Protein AF-A0A7S4C1Y4-F1 (afdb_monomer_lite)

Organism: Chrysotila carterae (NCBI:txid13221)

Sequence (107 aa):
AEMSLNPDAPFALAAGAVTQLTLTLRPRAAGRFQHVVHAVDLASRTLVSSWLVCAVSRVPAITKSFSLTVPTRLGANRKVALSNPYTYDATFLLDTDSPHLLGFKQK

InterPro domains:
  IPR029775 NPH4 [PTHR31043] (2-105)
  IPR058685 NPHP4, Ig-like domain 4 [PF26187] (64-106)
  IPR058686 NPHP4, Ig-like domain 3 [PF26015] (2-56)

Radius of gyration: 23.94 Å; chains: 1; bounding box: 56×29×63 Å

pLDDT: mean 86.99, std 6.97, range [55.59, 96.69]

Secondary structure (DSSP, 8-state):
--EEEES-S-----TT-----EEEE---SSEEEEEEEEEEETTTTEEEEEEEEEEEE-PPP----------TT------------SSS--------S-GGG------

Foldseek 3Di:
DQKDKVVPDDDDDDPPDDDDMDMDGHDPDFDKDWDKDFDADPVVRHTPDIDIDIDGHHDPDPPDDDDDDAPVPHADDDDDDDDDPDPDDDDDDDDDPCVVNDDDDDD

Structure (mmCIF, N/CA/C/O backbone):
data_AF-A0A7S4C1Y4-F1
#
_entry.id   AF-A0A7S4C1Y4-F1
#
loop_
_atom_site.group_PDB
_atom_site.id
_atom_site.type_symbol
_atom_site.label_atom_id
_atom_site.label_alt_id
_atom_site.label_comp_id
_atom_site.label_asym_id
_atom_site.label_entity_id
_atom_site.label_seq_id
_atom_site.pdbx_PDB_ins_code
_atom_site.Cartn_x
_atom_site.Cartn_y
_atom_site.Cartn_z
_atom_site.occupancy
_atom_site.B_iso_or_equiv
_atom_site.auth_seq_id
_atom_site.auth_comp_id
_atom_site.auth_asym_id
_atom_site.auth_atom_id
_atom_site.pdbx_PDB_model_num
ATOM 1 N N . ALA A 1 1 ? -2.548 -10.540 2.839 1.00 63.00 1 ALA A N 1
ATOM 2 C CA . ALA A 1 1 ? -3.591 -9.632 2.326 1.00 63.00 1 ALA A CA 1
ATOM 3 C C . ALA A 1 1 ? -2.936 -8.364 1.774 1.00 63.00 1 ALA A C 1
ATOM 5 O O . ALA A 1 1 ? -1.776 -8.122 2.089 1.00 63.00 1 ALA A O 1
ATOM 6 N N . GLU A 1 2 ? -3.616 -7.612 0.905 1.00 82.50 2 GLU A N 1
ATOM 7 C CA . GLU A 1 2 ? -3.148 -6.301 0.410 1.00 82.50 2 GLU A CA 1
ATOM 8 C C . GLU A 1 2 ? -3.214 -5.222 1.499 1.00 82.50 2 GLU A C 1
ATOM 10 O O . GLU A 1 2 ? -2.383 -4.323 1.526 1.00 82.50 2 GLU A O 1
ATOM 15 N N . MET A 1 3 ? -4.139 -5.366 2.444 1.00 89.75 3 MET A N 1
ATOM 16 C CA . MET A 1 3 ? -4.286 -4.504 3.607 1.00 89.75 3 MET A CA 1
ATOM 17 C C . MET A 1 3 ? -4.214 -5.338 4.890 1.00 89.75 3 MET A C 1
ATOM 19 O O . MET A 1 3 ? -4.724 -6.459 4.921 1.00 89.75 3 MET A O 1
ATOM 23 N N . SER A 1 4 ? -3.603 -4.794 5.940 1.00 93.12 4 SER A N 1
ATOM 24 C CA . SER A 1 4 ? -3.619 -5.355 7.294 1.00 93.12 4 SER A CA 1
ATOM 25 C C . SER A 1 4 ? -3.846 -4.263 8.333 1.00 93.12 4 SER A C 1
ATOM 27 O O . SER A 1 4 ? -3.451 -3.112 8.133 1.00 93.12 4 SER A O 1
ATOM 29 N N . LEU A 1 5 ? -4.475 -4.635 9.443 1.00 93.12 5 LEU A N 1
ATOM 30 C CA . LEU A 1 5 ? -4.731 -3.769 10.589 1.00 93.12 5 LEU A CA 1
ATOM 31 C C . LEU A 1 5 ? -3.955 -4.289 11.797 1.00 93.12 5 LEU A C 1
ATOM 33 O O . LEU A 1 5 ? -3.733 -5.489 11.924 1.00 93.12 5 LEU A O 1
ATOM 37 N N . ASN A 1 6 ? -3.537 -3.383 12.670 1.00 93.62 6 ASN A N 1
ATOM 38 C CA . ASN A 1 6 ? -2.981 -3.709 13.971 1.00 93.62 6 ASN A CA 1
ATOM 39 C C . ASN A 1 6 ? -3.560 -2.742 15.018 1.00 93.62 6 ASN A C 1
ATOM 41 O O . ASN A 1 6 ? -3.355 -1.532 14.872 1.00 93.62 6 ASN A O 1
ATOM 45 N N . PRO A 1 7 ? -4.249 -3.236 16.060 1.00 92.06 7 PRO A N 1
ATOM 46 C CA . PRO A 1 7 ? -4.657 -4.635 16.269 1.00 92.06 7 PRO A CA 1
ATOM 47 C C . PR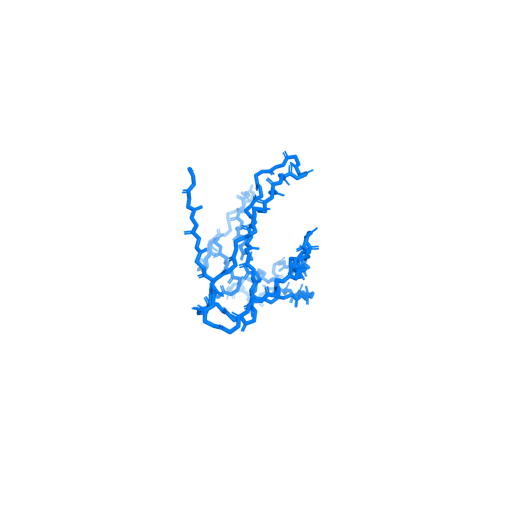O A 1 7 ? -5.615 -5.163 15.182 1.00 92.06 7 PRO A C 1
ATOM 49 O O . PRO A 1 7 ? -6.427 -4.406 14.653 1.00 92.06 7 PRO A O 1
ATOM 52 N N . ASP A 1 8 ? -5.510 -6.456 14.843 1.00 90.19 8 ASP A N 1
ATOM 53 C CA . ASP A 1 8 ? -6.439 -7.152 13.922 1.00 90.19 8 ASP A CA 1
ATOM 54 C C . ASP A 1 8 ? -7.596 -7.864 14.649 1.00 90.19 8 ASP A C 1
ATOM 56 O O . ASP A 1 8 ? -8.568 -8.292 14.026 1.00 90.19 8 ASP A O 1
ATOM 60 N N . ALA A 1 9 ? -7.498 -7.938 15.975 1.00 90.44 9 ALA A N 1
ATOM 61 C CA . ALA A 1 9 ? -8.459 -8.565 16.862 1.00 90.44 9 ALA A CA 1
ATOM 62 C C . ALA A 1 9 ? -9.274 -7.507 17.623 1.00 90.44 9 ALA A C 1
ATOM 64 O O . ALA A 1 9 ? -8.836 -6.357 17.745 1.00 90.44 9 ALA A O 1
ATOM 65 N N . PRO A 1 10 ? -10.441 -7.879 18.180 1.00 93.19 10 PRO A N 1
ATOM 66 C CA . PRO A 1 10 ? -11.198 -7.001 19.063 1.00 93.19 10 PRO A CA 1
ATOM 67 C C . PRO A 1 10 ? -10.335 -6.460 20.206 1.00 93.19 10 PRO A C 1
ATOM 69 O O . PRO A 1 10 ? -9.599 -7.204 20.854 1.00 93.19 10 PRO A O 1
ATOM 72 N N . PHE A 1 11 ? -10.454 -5.163 20.471 1.00 91.75 11 PHE A N 1
ATOM 73 C CA . PHE A 1 11 ? -9.721 -4.469 21.524 1.00 91.75 11 PHE A CA 1
ATOM 74 C C . PHE A 1 11 ? -10.673 -3.602 22.350 1.00 91.75 11 PHE A C 1
ATOM 76 O O . PHE A 1 11 ? -11.729 -3.184 21.874 1.00 91.75 11 PHE A O 1
ATOM 83 N N . ALA A 1 12 ? -10.303 -3.337 23.602 1.00 91.94 12 ALA A N 1
ATOM 84 C CA . ALA A 1 12 ? -11.081 -2.481 24.487 1.00 91.94 12 ALA A CA 1
ATOM 85 C C . ALA A 1 12 ? -10.721 -1.005 24.274 1.00 91.94 12 ALA A C 1
ATOM 87 O O . ALA A 1 12 ? -9.546 -0.647 24.186 1.00 91.94 12 ALA A O 1
ATOM 88 N N . LEU A 1 13 ? -11.738 -0.146 24.246 1.00 90.00 13 LEU A N 1
ATOM 89 C CA . LEU A 1 13 ? -11.579 1.305 24.265 1.00 90.00 13 LEU A CA 1
ATOM 90 C C . LEU A 1 13 ? -11.736 1.799 25.705 1.00 90.00 13 LEU A C 1
ATOM 92 O O . LEU A 1 13 ? -12.822 1.718 26.277 1.00 90.00 13 LEU A O 1
ATOM 96 N N . ALA A 1 14 ? -10.653 2.293 26.303 1.00 90.62 14 ALA A N 1
ATOM 97 C CA . ALA A 1 14 ? -10.710 2.907 27.626 1.00 90.62 14 ALA A CA 1
ATOM 98 C C . ALA A 1 14 ? -11.211 4.356 27.523 1.00 90.62 14 ALA A C 1
ATOM 100 O O . ALA A 1 14 ? -10.776 5.119 26.658 1.00 90.62 14 ALA A O 1
ATOM 101 N N . ALA A 1 15 ? -12.120 4.747 28.417 1.00 91.06 15 ALA A N 1
ATOM 102 C CA . ALA A 1 15 ? -12.676 6.096 28.434 1.00 91.06 15 ALA A CA 1
ATOM 103 C C . ALA A 1 15 ? -11.571 7.149 28.636 1.00 91.06 15 ALA A C 1
ATOM 105 O O . ALA A 1 15 ? -10.752 7.035 29.546 1.00 91.06 15 ALA A O 1
ATOM 106 N N . GLY A 1 16 ? -11.549 8.172 27.777 1.00 91.25 16 GLY A N 1
ATOM 107 C CA . GLY A 1 16 ? -10.553 9.249 27.823 1.00 91.25 16 GLY A CA 1
ATOM 108 C C . GLY A 1 16 ? -9.146 8.857 27.356 1.00 91.25 16 GLY A C 1
ATOM 109 O O . GLY A 1 16 ? -8.261 9.710 27.349 1.00 91.25 16 GLY A O 1
ATOM 110 N N . ALA A 1 17 ? -8.925 7.604 26.947 1.00 93.06 17 ALA A N 1
ATOM 111 C CA . ALA A 1 17 ? -7.650 7.157 26.404 1.00 93.06 17 ALA A CA 1
ATOM 112 C C . ALA A 1 17 ? -7.603 7.308 24.877 1.00 93.06 17 ALA A C 1
ATOM 114 O O . ALA A 1 17 ? -8.616 7.210 24.184 1.00 93.06 17 ALA A O 1
ATOM 115 N N . VAL A 1 18 ? -6.395 7.496 24.347 1.00 91.44 18 VAL A N 1
ATOM 116 C CA . VAL A 1 18 ? -6.137 7.429 22.907 1.00 91.44 18 VAL A CA 1
ATOM 117 C C . VAL A 1 18 ? -5.757 5.998 22.552 1.00 91.44 18 VAL A C 1
ATOM 119 O O . VAL A 1 18 ? -4.794 5.454 23.090 1.00 91.44 18 VAL A O 1
ATOM 122 N N . THR A 1 19 ? -6.490 5.396 21.619 1.00 90.75 19 THR A N 1
ATOM 123 C CA . THR A 1 19 ? -6.150 4.088 21.053 1.00 90.75 19 THR A CA 1
ATOM 124 C C . THR A 1 19 ? -5.620 4.265 19.640 1.00 90.75 19 THR A C 1
ATOM 126 O O . THR A 1 19 ? -6.273 4.873 18.793 1.00 90.75 19 THR A O 1
ATOM 129 N N . GLN A 1 20 ? -4.429 3.729 19.378 1.00 91.62 20 GLN A N 1
ATOM 130 C CA . GLN A 1 20 ? -3.810 3.781 18.060 1.00 91.62 20 GLN A CA 1
ATOM 131 C C . GLN A 1 20 ? -4.169 2.532 17.249 1.00 91.62 20 GLN A C 1
ATOM 133 O O . GLN A 1 20 ? -3.984 1.410 17.713 1.00 91.62 20 GLN A O 1
ATOM 138 N N . LEU A 1 21 ? -4.624 2.746 16.013 1.00 91.75 21 LEU A N 1
ATOM 139 C CA . LEU A 1 21 ? -4.815 1.708 15.002 1.00 91.75 21 LEU A CA 1
ATOM 140 C C . LEU A 1 21 ? -3.818 1.942 13.870 1.00 91.75 21 LEU A C 1
ATOM 142 O O . LEU A 1 21 ? -3.741 3.038 13.313 1.00 91.75 21 LEU A O 1
ATOM 146 N N . THR A 1 22 ? -3.048 0.920 13.518 1.00 94.12 22 THR A N 1
ATOM 147 C CA . THR A 1 22 ? -2.099 0.974 12.406 1.00 94.12 22 THR A CA 1
ATOM 148 C C . THR A 1 22 ? -2.649 0.199 11.222 1.00 94.12 22 THR A C 1
ATOM 150 O O . THR A 1 22 ? -2.901 -0.998 11.309 1.00 94.12 22 THR A O 1
ATOM 153 N N . LEU A 1 23 ? -2.805 0.891 10.096 1.00 93.31 23 LEU A N 1
ATOM 154 C CA . LEU A 1 23 ? -3.182 0.301 8.820 1.00 93.31 23 LEU A CA 1
ATOM 155 C C . LEU A 1 23 ? -1.949 0.212 7.932 1.00 93.31 23 LEU A C 1
ATOM 157 O O . LEU A 1 23 ? -1.272 1.209 7.691 1.00 93.31 23 LEU A O 1
ATOM 161 N N . THR A 1 24 ? -1.668 -0.979 7.420 1.00 93.62 24 THR A N 1
ATOM 162 C CA . THR A 1 24 ? -0.634 -1.191 6.407 1.00 93.62 24 THR A CA 1
ATOM 163 C C . THR A 1 24 ? -1.294 -1.561 5.092 1.00 93.62 24 THR A C 1
ATOM 165 O O . THR A 1 24 ? -2.158 -2.436 5.054 1.00 93.62 24 THR A O 1
ATOM 168 N N . LEU A 1 25 ? -0.876 -0.903 4.013 1.00 90.56 25 LEU A N 1
ATOM 169 C CA . LEU A 1 25 ? -1.350 -1.170 2.662 1.00 90.56 25 LEU A CA 1
ATOM 170 C C . LEU A 1 25 ? -0.164 -1.502 1.755 1.00 90.56 25 LEU A C 1
ATOM 172 O O . LEU A 1 25 ? 0.808 -0.752 1.690 1.00 90.56 25 LEU A O 1
ATOM 176 N N . ARG A 1 26 ? -0.261 -2.618 1.033 1.00 89.75 26 ARG A N 1
ATOM 177 C CA . ARG A 1 26 ? 0.731 -3.095 0.068 1.00 89.75 26 ARG A CA 1
ATOM 178 C C . ARG A 1 26 ? 0.050 -3.394 -1.273 1.00 89.75 26 ARG A C 1
ATOM 180 O O . ARG A 1 26 ? -0.281 -4.558 -1.528 1.00 89.75 26 ARG A O 1
ATOM 187 N N . PRO A 1 27 ? -0.132 -2.373 -2.130 1.00 84.81 27 PRO A N 1
ATOM 188 C CA . PRO A 1 27 ? -0.764 -2.541 -3.432 1.00 84.81 27 PRO A CA 1
ATOM 189 C C . PRO A 1 27 ? -0.019 -3.558 -4.298 1.00 84.81 27 PRO A C 1
ATOM 191 O O . PRO A 1 27 ? 1.211 -3.533 -4.377 1.00 84.81 27 PRO A O 1
ATOM 194 N N . ARG A 1 28 ? -0.759 -4.461 -4.949 1.00 85.00 28 ARG A N 1
ATOM 195 C CA . ARG A 1 28 ? -0.186 -5.504 -5.830 1.00 85.00 28 ARG A CA 1
ATOM 196 C C . ARG A 1 28 ? -0.287 -5.181 -7.316 1.00 85.00 28 ARG A C 1
ATOM 198 O O . ARG A 1 28 ? 0.393 -5.808 -8.120 1.00 85.00 28 ARG A O 1
ATOM 205 N N . ALA A 1 29 ? -1.123 -4.215 -7.667 1.00 87.12 29 ALA A N 1
ATOM 206 C CA . ALA A 1 29 ? -1.321 -3.745 -9.026 1.00 87.12 29 ALA A CA 1
ATOM 207 C C . ALA A 1 29 ? -1.293 -2.215 -9.054 1.00 87.12 29 ALA A C 1
ATOM 209 O O . ALA A 1 29 ? -1.451 -1.551 -8.025 1.00 87.12 29 ALA A O 1
ATOM 210 N N . ALA A 1 30 ? -1.085 -1.652 -10.241 1.00 90.12 30 ALA A N 1
ATOM 211 C CA . ALA A 1 30 ? -1.330 -0.237 -10.465 1.00 90.12 30 ALA A CA 1
ATOM 212 C C . ALA A 1 30 ? -2.839 0.025 -10.513 1.00 90.12 30 ALA A C 1
ATOM 214 O O . ALA A 1 30 ? -3.608 -0.798 -11.007 1.00 90.12 30 ALA A O 1
ATOM 215 N N . GLY A 1 31 ? -3.261 1.177 -10.008 1.00 92.56 31 GLY A N 1
ATOM 216 C CA . GLY A 1 31 ? -4.666 1.541 -9.936 1.00 92.56 31 GLY A CA 1
ATOM 217 C C . GLY A 1 31 ? -4.983 2.443 -8.755 1.00 92.56 31 GLY A C 1
ATOM 218 O O . GLY A 1 31 ? -4.104 2.918 -8.030 1.00 92.56 31 GLY A O 1
ATOM 219 N N . ARG A 1 32 ? -6.278 2.690 -8.580 1.00 91.75 32 ARG A N 1
ATOM 220 C CA . ARG A 1 32 ? -6.832 3.452 -7.466 1.00 91.75 32 ARG A CA 1
ATOM 221 C C . ARG A 1 32 ? -7.643 2.496 -6.606 1.00 91.75 32 ARG A C 1
ATOM 223 O O . ARG A 1 32 ? -8.491 1.782 -7.129 1.00 91.75 32 ARG A O 1
ATOM 230 N N . PHE A 1 33 ? -7.373 2.499 -5.311 1.00 90.44 33 PHE A N 1
ATOM 231 C CA . PHE A 1 33 ? -7.969 1.577 -4.355 1.00 90.44 33 PHE A CA 1
ATOM 232 C C . PHE A 1 33 ? -8.668 2.375 -3.263 1.00 90.44 33 PHE A C 1
ATOM 234 O O . PHE A 1 33 ? -8.181 3.425 -2.834 1.00 90.44 33 PHE A O 1
ATOM 241 N N . GLN A 1 34 ? -9.829 1.886 -2.846 1.00 91.88 34 GLN A N 1
ATOM 242 C CA . GLN A 1 34 ? -10.624 2.474 -1.780 1.00 91.88 34 GLN A CA 1
ATOM 243 C C . GLN A 1 34 ? -11.002 1.373 -0.799 1.00 91.88 34 GLN A C 1
ATOM 245 O O . GLN A 1 34 ? -11.567 0.354 -1.194 1.00 91.88 34 GLN A O 1
ATOM 250 N N . HIS A 1 35 ? -10.690 1.588 0.473 1.00 91.12 35 HIS A N 1
ATOM 251 C CA . HIS A 1 35 ? -11.046 0.681 1.555 1.00 91.12 35 HIS A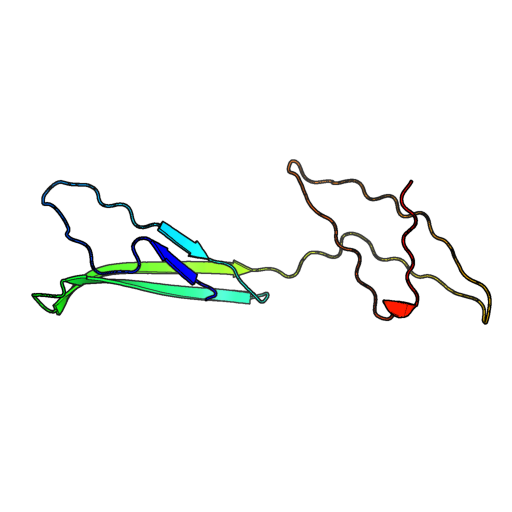 CA 1
ATOM 252 C C . HIS A 1 35 ? -11.845 1.444 2.598 1.00 91.12 35 HIS A C 1
ATOM 254 O O . HIS A 1 35 ? -11.447 2.528 3.025 1.00 91.12 35 HIS A O 1
ATOM 260 N N . VAL A 1 36 ? -12.973 0.875 3.006 1.00 93.75 36 VAL A N 1
ATOM 261 C CA . VAL A 1 36 ? -13.766 1.409 4.108 1.00 93.75 36 VAL A CA 1
ATOM 262 C C . VAL A 1 36 ? -13.386 0.645 5.368 1.00 93.75 36 VAL A C 1
ATOM 264 O O . VAL A 1 36 ? -13.398 -0.585 5.380 1.00 93.75 36 VAL A O 1
ATOM 267 N N . VAL A 1 37 ? -13.020 1.379 6.414 1.00 93.12 37 VAL A N 1
ATOM 268 C CA . VAL A 1 37 ? -12.660 0.821 7.717 1.00 93.12 37 VAL A CA 1
ATOM 269 C C . VAL A 1 37 ? -13.708 1.253 8.718 1.00 93.12 37 VAL A C 1
ATOM 271 O O . VAL A 1 37 ? -13.954 2.447 8.882 1.00 93.12 37 VAL A O 1
ATOM 274 N N . HIS A 1 38 ? -14.311 0.284 9.393 1.00 94.31 38 HIS A N 1
ATOM 275 C CA . HIS A 1 38 ? -15.315 0.527 10.416 1.00 94.31 38 HIS A CA 1
ATOM 276 C C . HIS A 1 38 ? -14.779 0.110 11.780 1.00 94.31 38 HIS A C 1
ATOM 278 O O . HIS A 1 38 ? -14.288 -1.004 11.947 1.00 94.31 38 HIS A O 1
ATOM 284 N N . ALA A 1 39 ? -14.913 1.002 12.756 1.00 93.38 39 ALA A N 1
ATOM 285 C CA . ALA A 1 39 ? -14.835 0.652 14.164 1.00 93.38 39 ALA A CA 1
ATOM 286 C C . ALA A 1 39 ? -16.263 0.445 14.667 1.00 93.38 39 ALA A C 1
ATOM 288 O O . ALA A 1 39 ? -17.087 1.357 14.597 1.00 93.38 39 ALA A O 1
ATOM 289 N N . VAL A 1 40 ? -16.553 -0.759 15.149 1.00 95.19 40 VAL A N 1
ATOM 290 C CA . VAL A 1 40 ? -17.883 -1.166 15.607 1.00 95.19 40 VAL A CA 1
ATOM 291 C C . VAL A 1 40 ? -17.772 -1.599 17.061 1.00 95.19 40 VAL A C 1
ATOM 293 O O . VAL A 1 40 ? -16.878 -2.370 17.408 1.00 95.19 40 VAL A O 1
ATOM 296 N N . ASP A 1 41 ? -18.680 -1.121 17.905 1.00 94.75 41 ASP A N 1
ATOM 297 C CA . ASP A 1 41 ? -18.857 -1.672 19.241 1.00 94.75 41 ASP A CA 1
ATOM 298 C C . ASP A 1 41 ? -19.584 -3.015 19.121 1.00 94.75 41 ASP A C 1
ATOM 300 O O . ASP A 1 41 ? -20.729 -3.090 18.669 1.00 94.75 41 ASP A O 1
ATOM 304 N N . LEU A 1 42 ? -18.909 -4.091 19.520 1.00 94.31 42 LEU A N 1
ATOM 305 C CA . LEU A 1 42 ? -19.426 -5.452 19.410 1.00 94.31 42 LEU A CA 1
ATOM 306 C C . LEU A 1 42 ? -20.578 -5.737 20.382 1.00 94.31 42 LEU A C 1
ATOM 308 O O . LEU A 1 42 ? -21.407 -6.598 20.084 1.00 94.31 42 LEU A O 1
ATOM 312 N N . ALA A 1 43 ? -20.650 -5.030 21.515 1.00 93.69 43 ALA A N 1
ATOM 313 C CA . ALA A 1 43 ? -21.694 -5.244 22.514 1.00 93.69 43 ALA A CA 1
ATOM 314 C C . ALA A 1 43 ? -23.027 -4.634 22.060 1.00 93.69 43 ALA A C 1
ATOM 316 O O . ALA A 1 43 ? -24.048 -5.321 22.025 1.00 93.69 43 ALA A O 1
ATOM 317 N N . SER A 1 44 ? -23.007 -3.359 21.665 1.00 94.88 44 SER A N 1
ATOM 318 C CA . SER A 1 44 ? -24.202 -2.643 21.199 1.00 94.88 44 SER A CA 1
ATOM 319 C C . SER A 1 44 ? -24.484 -2.804 19.700 1.00 94.88 44 SER A C 1
ATOM 321 O O . SER A 1 44 ? -25.552 -2.411 19.234 1.00 94.88 44 SER A O 1
ATOM 323 N N . ARG A 1 45 ? -23.549 -3.392 18.938 1.00 94.56 45 ARG A N 1
ATOM 324 C CA . ARG A 1 45 ? -23.573 -3.487 17.465 1.00 94.56 45 ARG A CA 1
ATOM 325 C C . ARG A 1 45 ? -23.707 -2.126 16.778 1.00 94.56 45 ARG A C 1
ATOM 327 O O . ARG A 1 45 ? -24.316 -2.020 15.714 1.00 94.56 45 ARG A O 1
ATOM 334 N N . THR A 1 46 ? -23.140 -1.085 17.380 1.00 96.69 46 THR A N 1
ATOM 335 C CA . THR A 1 46 ? -23.184 0.278 16.843 1.00 96.69 46 THR A CA 1
ATOM 336 C C . THR A 1 46 ? -21.875 0.653 16.161 1.00 96.69 46 THR A C 1
ATOM 338 O O . THR A 1 46 ? -20.793 0.211 16.545 1.00 96.69 46 THR A O 1
ATOM 341 N N . LEU A 1 47 ? -21.968 1.473 15.115 1.00 95.69 47 LEU A N 1
ATOM 342 C CA . LEU A 1 47 ? -20.802 2.032 14.442 1.00 95.69 47 LEU A CA 1
ATOM 343 C C . LEU A 1 47 ? -20.234 3.174 15.293 1.00 95.69 47 LEU A C 1
ATOM 345 O O . LEU A 1 47 ? -20.885 4.200 15.466 1.00 95.69 47 LEU A O 1
ATOM 349 N N . VAL A 1 48 ? -19.013 3.002 15.789 1.00 93.31 48 VAL A N 1
ATOM 350 C CA . VAL A 1 48 ? -18.298 4.019 16.571 1.00 93.31 48 VAL A CA 1
ATOM 351 C C . VAL A 1 48 ? -17.667 5.049 15.641 1.00 93.31 48 VAL A C 1
ATOM 353 O O . VAL A 1 48 ? -17.712 6.247 15.906 1.00 93.31 48 VAL A O 1
ATOM 356 N N . SER A 1 49 ? -17.063 4.587 14.545 1.00 93.06 49 SER A N 1
ATOM 357 C CA . SER A 1 49 ? -16.414 5.454 13.564 1.00 93.06 49 SER A CA 1
ATOM 358 C C . SER A 1 49 ? -16.243 4.749 12.221 1.00 93.06 49 SER A C 1
ATOM 360 O O . SER A 1 49 ? -16.199 3.518 12.139 1.00 93.06 49 SER A O 1
ATOM 362 N N . SER A 1 50 ? -16.124 5.540 11.158 1.00 95.56 50 SER A N 1
ATOM 363 C CA . SER A 1 50 ? -15.877 5.062 9.804 1.00 95.56 50 SER A CA 1
ATOM 364 C C . SER A 1 50 ? -14.838 5.926 9.108 1.00 95.56 50 SER A C 1
ATOM 366 O O . SER A 1 50 ? -14.932 7.152 9.111 1.00 95.56 50 SER A O 1
ATOM 368 N N . TRP A 1 51 ? -13.890 5.276 8.441 1.00 95.25 51 TRP A N 1
ATOM 369 C CA . TRP A 1 51 ? -12.836 5.927 7.671 1.00 95.25 51 TRP A CA 1
ATOM 370 C C . TRP A 1 51 ? -12.825 5.410 6.236 1.00 95.25 51 TRP A C 1
ATOM 372 O O . TRP A 1 51 ? -13.012 4.218 5.993 1.00 95.25 51 TRP A O 1
ATOM 382 N N . LEU A 1 52 ? -12.563 6.309 5.287 1.00 95.31 52 LEU A N 1
ATOM 383 C CA . LEU A 1 52 ? -12.305 5.964 3.893 1.00 95.31 52 LEU A CA 1
ATOM 384 C C . LEU A 1 52 ? -10.810 6.115 3.607 1.00 95.31 52 LEU A C 1
ATOM 386 O O . LEU A 1 52 ? -10.265 7.217 3.641 1.00 95.31 52 LEU A O 1
ATOM 390 N N . VAL A 1 53 ? -10.158 5.005 3.284 1.00 92.38 53 VAL A N 1
ATOM 391 C CA . VAL A 1 53 ? -8.737 4.949 2.948 1.00 92.38 53 VAL A CA 1
ATOM 392 C C . VAL A 1 53 ? -8.609 4.901 1.435 1.00 92.38 53 VAL A C 1
ATOM 394 O O . VAL A 1 53 ? -9.000 3.923 0.800 1.00 92.38 53 VAL A O 1
ATOM 397 N N . CYS A 1 54 ? -8.072 5.972 0.854 1.00 92.31 54 CYS A N 1
ATOM 398 C CA . CYS A 1 54 ? -7.822 6.068 -0.581 1.00 92.31 54 CYS A CA 1
ATOM 399 C C . CYS A 1 54 ? -6.334 5.876 -0.868 1.00 92.31 54 CYS A C 1
ATOM 401 O O . CYS A 1 54 ? -5.502 6.612 -0.341 1.00 92.31 54 CYS A O 1
ATOM 403 N N . ALA A 1 55 ? -6.005 4.950 -1.763 1.00 90.94 55 ALA A N 1
ATOM 404 C CA . ALA A 1 55 ? -4.643 4.725 -2.219 1.00 90.94 55 ALA A CA 1
ATOM 405 C C . ALA A 1 55 ? -4.539 4.792 -3.740 1.00 90.94 55 ALA A C 1
ATOM 407 O O . ALA A 1 55 ? -5.463 4.438 -4.473 1.00 90.94 55 ALA A O 1
ATOM 408 N N . VAL A 1 56 ? -3.389 5.260 -4.217 1.00 91.12 56 VAL A N 1
ATOM 409 C CA . VAL A 1 56 ? -3.056 5.313 -5.640 1.00 91.12 56 VAL A CA 1
ATOM 410 C C . VAL A 1 56 ? -1.729 4.594 -5.820 1.00 91.12 56 VAL A C 1
ATOM 412 O O . VAL A 1 56 ? -0.703 5.054 -5.326 1.00 91.12 56 VAL A O 1
ATOM 415 N N . SER A 1 57 ? -1.754 3.483 -6.545 1.00 90.19 57 SER A N 1
ATOM 416 C CA . SER A 1 57 ? -0.561 2.770 -6.986 1.00 90.19 57 SER A CA 1
ATOM 417 C C . SER A 1 57 ? -0.328 3.082 -8.457 1.00 90.19 57 SER A C 1
ATOM 419 O O . SER A 1 57 ? -1.245 2.987 -9.274 1.00 90.19 57 SER A O 1
ATOM 421 N N . ARG A 1 58 ? 0.889 3.478 -8.820 1.00 87.19 58 ARG A N 1
ATOM 422 C CA . ARG A 1 58 ? 1.256 3.760 -10.212 1.00 87.19 58 ARG A CA 1
ATOM 423 C C . ARG A 1 58 ? 2.240 2.707 -10.688 1.00 87.19 58 ARG A C 1
ATOM 425 O O . ARG A 1 58 ? 3.077 2.257 -9.911 1.00 87.19 58 ARG A O 1
ATOM 432 N N . VAL A 1 59 ? 2.144 2.341 -11.966 1.00 84.12 59 VAL A N 1
ATOM 433 C CA . VAL A 1 59 ? 3.187 1.534 -12.609 1.00 84.12 59 VAL A CA 1
ATOM 434 C C . VAL A 1 59 ? 4.515 2.288 -12.462 1.00 84.12 59 VAL A C 1
ATOM 436 O O . VAL A 1 59 ?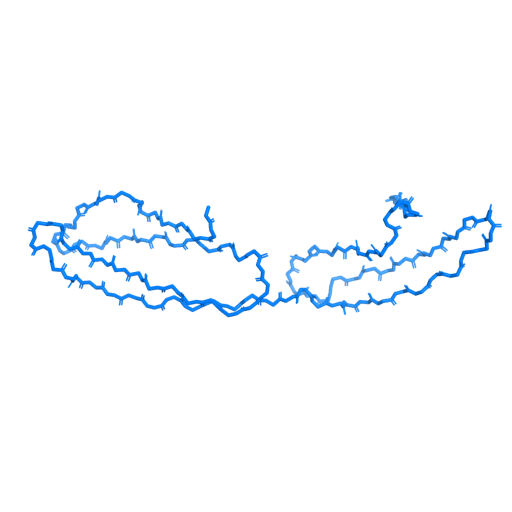 4.514 3.516 -12.625 1.00 84.12 59 VAL A O 1
ATOM 439 N N . PRO A 1 60 ? 5.628 1.603 -12.144 1.00 80.31 60 PRO A N 1
ATOM 440 C CA . PRO A 1 60 ? 6.939 2.234 -12.129 1.00 80.31 60 PRO A CA 1
ATOM 441 C C . PRO A 1 60 ? 7.193 2.957 -13.454 1.00 80.31 60 PRO A C 1
ATOM 443 O O . PRO A 1 60 ? 6.950 2.409 -14.529 1.00 80.31 60 PRO A O 1
ATOM 446 N N . ALA A 1 61 ? 7.659 4.201 -13.390 1.00 81.88 61 ALA A N 1
ATOM 447 C CA . ALA A 1 61 ? 7.971 4.949 -14.598 1.00 81.88 61 ALA A CA 1
ATOM 448 C C . ALA A 1 61 ? 9.201 4.339 -15.286 1.00 81.88 61 ALA A C 1
ATOM 450 O O . ALA A 1 61 ? 10.238 4.143 -14.649 1.00 81.88 61 ALA A O 1
ATOM 451 N N . ILE A 1 62 ? 9.113 4.094 -16.596 1.00 84.56 62 ILE A N 1
ATOM 452 C CA . ILE A 1 62 ? 10.274 3.687 -17.392 1.00 84.56 62 ILE A CA 1
ATOM 453 C C . ILE A 1 62 ? 11.218 4.888 -17.484 1.00 84.56 62 ILE A C 1
ATOM 455 O O . ILE A 1 62 ? 10.964 5.839 -18.219 1.00 84.56 62 ILE A O 1
ATOM 459 N N . THR A 1 63 ? 12.304 4.864 -16.710 1.00 82.62 63 THR A N 1
ATOM 460 C CA . THR A 1 63 ? 13.266 5.977 -16.669 1.00 82.62 63 THR A CA 1
ATOM 461 C C . THR A 1 63 ? 14.155 6.009 -17.913 1.00 82.62 63 THR A C 1
ATOM 463 O O . THR A 1 63 ? 14.565 7.082 -18.352 1.00 82.62 63 THR A O 1
ATOM 466 N N . LYS A 1 64 ? 14.482 4.838 -18.477 1.00 84.69 64 LYS A N 1
ATOM 467 C CA . LYS A 1 64 ? 15.303 4.685 -19.686 1.00 84.69 64 LYS A CA 1
ATOM 468 C C . LYS A 1 64 ? 14.912 3.419 -20.447 1.00 84.69 64 LYS A C 1
ATOM 470 O O . LYS A 1 64 ? 14.670 2.390 -19.824 1.00 84.69 64 LYS A O 1
ATOM 475 N N . SER A 1 65 ? 14.961 3.490 -21.776 1.00 87.12 65 SER A N 1
ATOM 476 C CA . SER A 1 65 ? 14.784 2.345 -22.678 1.00 87.12 65 SER A CA 1
ATOM 477 C C . SER A 1 65 ? 16.034 2.156 -23.535 1.00 87.12 65 SER A C 1
ATOM 479 O O . SER A 1 65 ? 16.634 3.131 -23.993 1.00 87.12 65 SER A O 1
ATOM 481 N N . PHE A 1 66 ? 16.429 0.905 -23.770 1.00 84.38 66 PHE A N 1
ATOM 482 C CA . PHE A 1 66 ? 17.603 0.557 -24.569 1.00 84.38 66 PHE A CA 1
ATOM 483 C C . PHE A 1 66 ? 17.229 -0.504 -25.600 1.00 84.38 66 PHE A C 1
ATOM 485 O O . PHE A 1 66 ? 16.649 -1.521 -25.244 1.00 84.38 66 PHE A O 1
ATOM 492 N N . SER A 1 67 ? 17.605 -0.296 -26.860 1.00 82.94 67 SER A N 1
ATOM 493 C CA . SER A 1 67 ? 17.562 -1.333 -27.894 1.00 82.94 67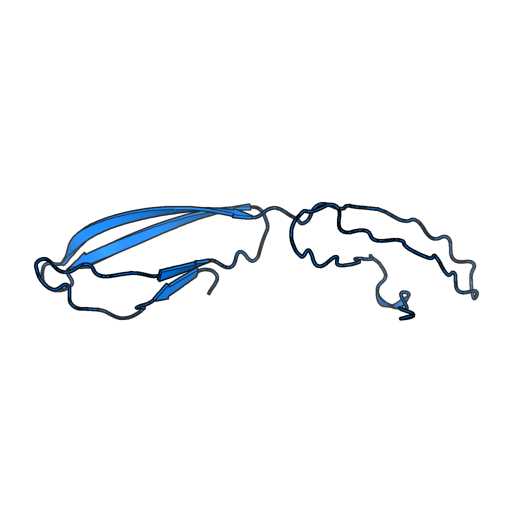 SER A CA 1
ATOM 494 C C . SER A 1 67 ? 18.944 -1.967 -28.072 1.00 82.94 67 SER A C 1
ATOM 496 O O . SER A 1 67 ? 19.972 -1.284 -28.017 1.00 82.94 67 SER A O 1
ATOM 498 N N . LEU A 1 68 ? 18.986 -3.284 -28.254 1.00 82.06 68 LEU A N 1
ATOM 499 C CA . LEU A 1 68 ? 20.206 -4.046 -28.504 1.00 82.06 68 LEU A CA 1
ATOM 500 C C . LEU A 1 68 ? 19.979 -4.950 -29.711 1.00 82.06 68 LEU A C 1
ATOM 502 O O . LEU A 1 68 ? 19.111 -5.816 -29.677 1.00 82.06 68 LEU A O 1
ATOM 506 N N . THR A 1 69 ? 20.774 -4.761 -30.760 1.00 81.31 69 THR A N 1
ATOM 507 C CA . THR A 1 69 ? 20.796 -5.677 -31.903 1.00 81.31 69 THR A CA 1
ATOM 508 C C . THR A 1 69 ? 21.891 -6.702 -31.667 1.00 81.31 69 THR A C 1
ATOM 510 O O . THR A 1 69 ? 23.065 -6.346 -31.559 1.00 81.31 69 THR A O 1
ATOM 513 N N . VAL A 1 70 ? 21.504 -7.970 -31.563 1.00 81.19 70 VAL A N 1
ATOM 514 C CA . VAL A 1 70 ? 22.415 -9.081 -31.283 1.00 81.19 70 VAL A CA 1
ATOM 515 C C . VAL A 1 70 ? 22.593 -9.897 -32.569 1.00 81.19 70 VAL A C 1
ATOM 517 O O . VAL A 1 70 ? 21.606 -10.440 -33.068 1.00 81.19 70 VAL A O 1
ATOM 520 N N . PRO A 1 71 ? 23.803 -9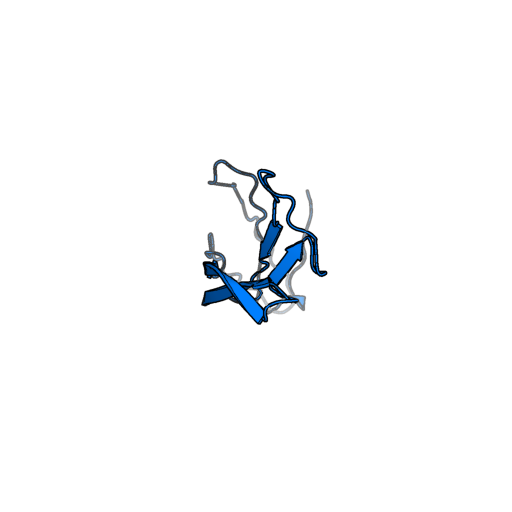.977 -33.152 1.00 80.19 71 PRO A N 1
ATOM 521 C CA . PRO A 1 71 ? 24.042 -10.815 -34.322 1.00 80.19 71 PRO A CA 1
ATOM 522 C C . PRO A 1 71 ? 23.851 -12.294 -33.976 1.00 80.19 71 PRO A C 1
ATOM 524 O O . PRO A 1 71 ? 24.161 -12.735 -32.869 1.00 80.19 71 PRO A O 1
ATOM 527 N N . THR A 1 72 ? 23.385 -13.097 -34.930 1.00 78.44 72 THR A N 1
ATOM 528 C CA . THR A 1 72 ? 23.184 -14.533 -34.712 1.00 78.44 72 THR A CA 1
ATOM 529 C C . THR A 1 72 ? 24.503 -15.185 -34.274 1.00 78.44 72 THR A C 1
ATOM 531 O O . THR A 1 72 ? 25.494 -15.121 -34.997 1.00 78.44 72 THR A O 1
ATOM 534 N N . ARG A 1 73 ? 24.505 -15.834 -33.098 1.00 74.19 73 ARG A N 1
ATOM 535 C CA . ARG A 1 73 ? 25.660 -16.510 -32.454 1.00 74.19 73 ARG A CA 1
ATOM 536 C C . ARG A 1 73 ? 26.727 -15.609 -31.812 1.00 74.19 73 ARG A C 1
ATOM 538 O O . ARG A 1 73 ? 27.696 -16.144 -31.280 1.00 74.19 73 ARG A O 1
ATOM 545 N N . LEU A 1 74 ? 26.557 -14.286 -31.799 1.00 81.50 74 LEU A N 1
ATOM 546 C CA . LEU A 1 74 ? 27.460 -13.360 -31.103 1.00 81.50 74 LEU A CA 1
ATOM 547 C C . LEU A 1 74 ? 26.700 -12.633 -29.992 1.00 81.50 74 LEU A C 1
ATOM 549 O O . LEU A 1 74 ? 25.606 -12.140 -30.219 1.00 81.50 74 LEU A O 1
ATOM 553 N N . GLY A 1 75 ? 27.270 -12.551 -28.788 1.00 82.00 75 GLY A N 1
ATOM 554 C CA . GLY A 1 75 ? 26.698 -11.735 -27.711 1.00 82.00 75 GLY A CA 1
ATOM 555 C C . GLY A 1 75 ? 26.925 -10.236 -27.943 1.00 82.00 75 GLY A C 1
ATOM 556 O O . GLY A 1 75 ? 27.884 -9.845 -28.605 1.00 82.00 75 GLY A O 1
ATOM 557 N N . ALA A 1 76 ? 26.084 -9.387 -27.350 1.00 84.06 76 ALA A N 1
ATOM 558 C CA . ALA A 1 76 ? 26.281 -7.937 -27.310 1.00 84.06 76 ALA A CA 1
ATOM 559 C C . ALA A 1 76 ? 26.409 -7.454 -25.858 1.00 84.06 76 ALA A C 1
ATOM 561 O O . ALA A 1 76 ? 25.781 -8.004 -24.954 1.00 84.06 76 ALA A O 1
ATOM 562 N N . ASN A 1 77 ? 27.213 -6.414 -25.622 1.00 85.12 77 ASN A N 1
ATOM 563 C CA . ASN A 1 77 ? 27.332 -5.775 -24.311 1.00 85.12 77 ASN A CA 1
ATOM 564 C C . ASN A 1 77 ? 27.014 -4.285 -24.436 1.00 85.12 77 ASN A C 1
ATOM 566 O O . ASN A 1 77 ? 27.558 -3.599 -25.302 1.00 85.12 77 ASN A O 1
ATOM 570 N N . ARG A 1 78 ? 26.158 -3.781 -23.545 1.00 83.81 78 ARG A N 1
ATOM 571 C CA . ARG A 1 78 ? 25.878 -2.356 -23.410 1.00 83.81 78 ARG A CA 1
ATOM 572 C C . ARG A 1 78 ? 26.057 -1.937 -21.964 1.00 83.81 78 ARG A C 1
ATOM 574 O O . ARG A 1 78 ? 25.347 -2.399 -21.076 1.00 83.81 78 ARG A O 1
ATOM 581 N N . LYS A 1 79 ? 26.977 -0.999 -21.742 1.00 84.94 79 LYS A N 1
ATOM 582 C CA . LYS A 1 79 ? 27.115 -0.332 -20.450 1.00 84.94 79 LYS A CA 1
ATOM 583 C C . LYS A 1 79 ? 25.932 0.612 -20.257 1.00 84.94 79 LYS A C 1
ATOM 585 O O . LYS A 1 79 ? 25.765 1.566 -21.016 1.00 84.94 79 LYS A O 1
ATOM 590 N N . VAL A 1 80 ? 25.137 0.359 -19.225 1.00 80.06 80 VAL A N 1
ATOM 591 C CA . VAL A 1 80 ? 24.023 1.221 -18.835 1.00 80.06 80 VAL A CA 1
ATOM 592 C C . VAL A 1 80 ? 24.430 2.020 -17.604 1.00 80.06 80 VAL A C 1
ATOM 594 O O . VAL A 1 80 ? 24.691 1.458 -16.546 1.00 80.06 80 VAL A O 1
ATOM 597 N N . ALA A 1 81 ? 24.499 3.343 -17.744 1.00 80.69 81 ALA A N 1
ATOM 598 C CA . ALA A 1 81 ? 24.682 4.238 -16.608 1.00 80.69 81 ALA A CA 1
ATOM 599 C C . ALA A 1 81 ? 23.312 4.578 -16.002 1.00 80.69 81 ALA A C 1
ATOM 601 O O . ALA A 1 81 ? 22.514 5.307 -16.611 1.00 80.69 81 ALA A O 1
ATOM 602 N N . LEU A 1 82 ? 23.046 4.043 -14.811 1.00 75.25 82 LEU A N 1
ATOM 603 C CA . LEU A 1 82 ? 21.926 4.438 -13.962 1.00 75.25 82 LEU A CA 1
ATOM 604 C C . LEU A 1 82 ? 22.446 5.441 -12.933 1.00 75.25 82 LEU A C 1
ATOM 606 O O . LEU A 1 82 ? 23.417 5.172 -12.235 1.00 75.25 82 LEU A O 1
ATOM 610 N N . SER A 1 83 ? 21.813 6.606 -12.887 1.00 78.62 83 SER A N 1
ATOM 611 C CA . SER A 1 83 ? 21.983 7.575 -11.810 1.00 78.62 83 SER A CA 1
ATOM 612 C C . SER A 1 83 ? 20.622 7.717 -11.158 1.00 78.62 83 SER A C 1
ATOM 614 O O . SER A 1 83 ? 19.637 7.826 -11.891 1.00 78.62 83 SER A O 1
ATOM 616 N N . ASN A 1 84 ? 20.560 7.673 -9.830 1.00 78.19 84 ASN A N 1
ATOM 617 C CA . ASN A 1 84 ? 19.327 7.920 -9.100 1.00 78.19 84 ASN A CA 1
ATOM 618 C C . ASN A 1 84 ? 19.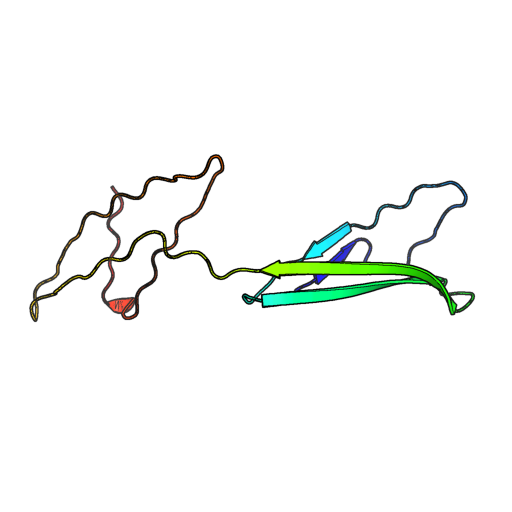034 9.432 -9.143 1.00 78.19 84 ASN A C 1
ATOM 620 O O . ASN A 1 84 ? 19.760 10.187 -8.499 1.00 78.19 84 ASN A O 1
ATOM 624 N N . PRO A 1 85 ? 18.031 9.903 -9.911 1.00 74.75 85 PRO A N 1
ATOM 625 C CA . PRO A 1 85 ? 17.729 11.326 -9.999 1.00 74.75 85 PRO A CA 1
ATOM 626 C C . PRO A 1 85 ? 16.875 11.809 -8.815 1.00 74.75 85 PRO A C 1
ATOM 628 O O . PRO A 1 85 ? 16.547 12.991 -8.746 1.00 74.75 85 PRO A O 1
ATOM 631 N N . TYR A 1 86 ? 16.466 10.904 -7.921 1.00 79.31 86 TYR A N 1
ATOM 632 C CA . TYR A 1 86 ? 15.615 11.204 -6.780 1.00 79.31 86 TYR A CA 1
ATOM 633 C C . TYR A 1 86 ? 16.449 11.550 -5.543 1.00 79.31 86 TYR A C 1
ATOM 635 O O . TYR A 1 86 ? 17.572 11.086 -5.372 1.00 79.31 86 TYR A O 1
ATOM 643 N N . THR A 1 87 ? 15.867 12.345 -4.647 1.00 82.88 87 THR A N 1
ATOM 644 C CA . THR A 1 87 ? 16.475 12.755 -3.369 1.00 82.88 87 THR A CA 1
ATOM 645 C C . THR A 1 87 ? 16.409 11.677 -2.280 1.00 82.88 87 THR A C 1
ATOM 647 O O . THR A 1 87 ? 16.788 11.934 -1.142 1.00 82.88 87 THR A O 1
ATOM 650 N N . TYR A 1 88 ? 15.911 10.486 -2.612 1.00 83.19 88 TYR A N 1
ATOM 651 C CA . TYR A 1 88 ? 15.757 9.338 -1.720 1.00 83.19 88 TYR A CA 1
ATOM 652 C C . TYR A 1 88 ? 16.301 8.071 -2.388 1.00 83.19 88 TYR A C 1
ATOM 654 O O . TYR A 1 88 ? 16.436 8.019 -3.614 1.00 83.19 88 TYR A O 1
ATOM 662 N N . ASP A 1 89 ? 16.574 7.036 -1.593 1.00 81.25 89 ASP A N 1
ATOM 663 C CA . ASP A 1 89 ? 17.063 5.750 -2.094 1.00 81.25 89 ASP A CA 1
ATOM 664 C C . ASP A 1 89 ? 16.017 5.072 -2.986 1.00 81.25 89 ASP A C 1
ATOM 666 O O . ASP A 1 89 ? 14.958 4.641 -2.526 1.00 81.25 89 ASP A O 1
ATOM 670 N N . ALA A 1 90 ? 16.318 4.972 -4.282 1.00 78.69 90 ALA A N 1
ATOM 671 C CA . ALA A 1 90 ? 15.469 4.319 -5.266 1.00 78.69 90 ALA A CA 1
ATOM 672 C C . ALA A 1 90 ? 16.175 3.087 -5.839 1.00 78.69 90 ALA A C 1
ATOM 674 O O . ALA A 1 90 ? 17.285 3.167 -6.370 1.00 78.69 90 ALA A O 1
ATOM 675 N N . THR A 1 91 ? 15.511 1.935 -5.766 1.00 81.94 91 THR A N 1
ATOM 676 C CA . THR A 1 91 ? 15.970 0.711 -6.425 1.00 81.94 91 THR A CA 1
ATOM 677 C C . THR A 1 91 ? 15.463 0.688 -7.863 1.00 81.94 91 THR A C 1
ATOM 679 O O . THR A 1 91 ? 14.258 0.679 -8.104 1.00 81.94 91 THR A O 1
ATOM 682 N N . PHE A 1 92 ? 16.382 0.649 -8.826 1.00 80.12 92 PHE A N 1
ATOM 683 C CA . PHE A 1 92 ? 16.045 0.492 -10.240 1.00 80.12 92 PHE A CA 1
ATOM 684 C C . PHE A 1 92 ? 16.008 -0.987 -10.608 1.00 80.12 92 PHE A C 1
ATOM 686 O O . PHE A 1 92 ? 16.955 -1.724 -10.333 1.00 80.12 92 PHE A O 1
ATOM 693 N N . LEU A 1 93 ? 14.928 -1.403 -11.263 1.00 82.62 93 LEU A N 1
ATOM 694 C CA . LEU A 1 93 ? 14.784 -2.739 -11.829 1.00 82.62 93 LEU A CA 1
ATOM 695 C C . LEU A 1 93 ? 14.934 -2.647 -13.347 1.00 82.62 93 LEU A C 1
ATOM 697 O O . LEU A 1 93 ? 14.376 -1.746 -13.974 1.00 82.62 93 LEU A O 1
ATOM 701 N N . LEU A 1 94 ? 15.706 -3.565 -13.926 1.00 84.94 94 LEU A N 1
ATOM 702 C CA . LEU A 1 94 ? 15.781 -3.736 -15.373 1.00 84.94 94 LEU A CA 1
ATOM 703 C C . LEU A 1 94 ? 14.796 -4.831 -15.779 1.00 84.94 94 LEU A C 1
ATOM 705 O O . LEU A 1 94 ? 14.862 -5.932 -15.238 1.00 84.94 94 LEU A O 1
ATOM 709 N N . ASP A 1 95 ? 13.923 -4.519 -16.731 1.00 86.12 95 ASP A N 1
ATOM 710 C CA . ASP A 1 95 ? 12.949 -5.455 -17.292 1.00 86.12 95 ASP A CA 1
ATOM 711 C C . ASP A 1 95 ? 13.240 -5.707 -18.780 1.00 86.12 95 ASP A C 1
ATOM 713 O O . ASP A 1 95 ? 13.745 -4.824 -19.482 1.00 86.12 95 ASP A O 1
ATOM 717 N N . THR A 1 96 ? 12.971 -6.923 -19.253 1.00 86.19 96 THR A N 1
ATOM 718 C CA . THR A 1 96 ? 13.188 -7.345 -20.645 1.00 86.19 96 THR A CA 1
ATOM 719 C C . THR A 1 96 ? 12.179 -8.418 -21.040 1.00 86.19 96 THR A C 1
ATOM 721 O O . THR A 1 96 ? 11.809 -9.278 -20.246 1.00 86.19 96 THR A O 1
ATOM 724 N N . ASP A 1 97 ? 11.776 -8.395 -22.304 1.00 89.00 97 ASP A N 1
ATOM 725 C CA . ASP A 1 97 ? 10.949 -9.410 -22.956 1.00 89.00 97 ASP A CA 1
ATOM 726 C C . ASP A 1 97 ? 11.660 -10.766 -23.131 1.00 89.00 97 ASP A C 1
ATOM 728 O O . ASP A 1 97 ? 11.003 -11.795 -23.286 1.00 89.00 97 ASP A O 1
ATOM 732 N N . SER A 1 98 ? 12.996 -10.791 -23.075 1.00 87.69 98 SER A N 1
ATOM 733 C CA . SER A 1 98 ? 13.818 -11.996 -23.247 1.00 87.69 98 SER A CA 1
ATOM 734 C C . SER A 1 98 ? 14.818 -12.181 -22.095 1.00 87.69 98 SER A C 1
ATOM 736 O O . SER A 1 98 ? 16.033 -12.137 -22.311 1.00 87.69 98 SER A O 1
ATOM 738 N N . PRO A 1 99 ? 14.351 -12.443 -20.857 1.00 88.19 99 PRO A N 1
ATOM 739 C CA . PRO A 1 99 ? 15.210 -12.508 -19.667 1.00 88.19 99 PRO A CA 1
ATOM 740 C C . PRO A 1 99 ? 16.287 -13.595 -19.745 1.00 88.19 99 PRO A C 1
ATOM 742 O O . PRO A 1 99 ? 17.361 -13.447 -19.173 1.00 88.19 99 PRO A O 1
ATOM 745 N N . HIS A 1 100 ? 16.038 -14.659 -20.509 1.00 87.19 100 HIS A N 1
ATOM 746 C CA . HIS A 1 100 ? 16.981 -15.753 -20.739 1.00 87.19 100 HIS A CA 1
ATOM 747 C C . HIS A 1 100 ? 18.218 -15.350 -21.567 1.00 87.19 100 HIS A C 1
ATOM 749 O O . HIS A 1 100 ? 19.219 -16.062 -21.544 1.00 87.19 100 HIS A O 1
ATOM 755 N N . LEU A 1 101 ? 18.168 -14.226 -22.293 1.00 85.50 101 LEU A N 1
ATOM 756 C CA . LEU A 1 101 ? 19.294 -13.700 -23.077 1.00 85.50 101 LEU A CA 1
ATOM 757 C C . LEU A 1 101 ? 20.128 -12.675 -22.299 1.00 85.50 101 LEU A C 1
ATOM 759 O O . LEU A 1 101 ? 21.174 -12.234 -22.782 1.00 85.50 101 LEU A O 1
ATOM 763 N N . LEU A 1 102 ? 19.668 -12.267 -21.115 1.00 86.25 102 LEU A N 1
ATOM 764 C CA . LEU A 1 102 ? 20.268 -11.187 -20.351 1.00 86.25 102 LEU A CA 1
ATOM 765 C C . LEU A 1 102 ? 21.244 -11.733 -19.304 1.00 86.25 102 LEU A C 1
ATOM 767 O O . LEU A 1 102 ? 20.878 -12.505 -18.423 1.00 86.25 102 LEU A O 1
ATOM 771 N N . GLY A 1 103 ? 22.496 -11.282 -19.377 1.00 85.38 103 GLY A N 1
ATOM 772 C CA . GLY A 1 103 ? 23.519 -11.554 -18.372 1.00 85.38 103 GLY A CA 1
ATOM 773 C C . GLY A 1 103 ? 24.002 -10.263 -17.723 1.00 85.38 103 GLY A C 1
ATOM 774 O O . GLY A 1 103 ? 24.366 -9.311 -18.416 1.00 85.38 103 GLY A O 1
ATOM 775 N N . PHE A 1 104 ? 24.055 -10.239 -16.394 1.00 85.00 104 PHE A N 1
ATOM 776 C CA . PHE A 1 104 ? 24.598 -9.111 -15.644 1.00 85.00 104 PHE A CA 1
ATOM 777 C C . PHE A 1 104 ? 26.065 -9.363 -15.307 1.00 85.00 104 PHE A C 1
ATOM 779 O O . PHE A 1 104 ? 26.423 -10.411 -14.774 1.00 85.00 104 PHE A O 1
ATOM 786 N N . LYS A 1 105 ? 26.921 -8.384 -15.601 1.00 80.69 105 LYS A N 1
ATOM 787 C CA . LYS A 1 105 ? 28.291 -8.348 -15.085 1.00 80.69 105 LYS A CA 1
ATOM 788 C C . LYS A 1 105 ? 28.354 -7.264 -14.023 1.00 80.69 105 LYS A C 1
ATOM 790 O O . LYS A 1 105 ? 28.242 -6.084 -14.353 1.00 80.69 105 LYS A O 1
ATOM 795 N N . GLN A 1 106 ? 28.499 -7.669 -12.766 1.00 67.75 106 GLN A N 1
ATOM 796 C CA . GLN A 1 106 ? 28.815 -6.735 -11.694 1.00 67.75 106 GLN A CA 1
ATOM 797 C C . GLN A 1 106 ? 30.259 -6.265 -11.884 1.00 67.75 106 GLN A C 1
ATOM 799 O O . GLN A 1 106 ? 31.116 -7.043 -12.312 1.00 67.75 106 GLN A O 1
ATOM 804 N N . LYS A 1 107 ? 30.498 -4.979 -11.647 1.00 55.59 107 LYS A N 1
ATOM 805 C CA . LYS A 1 107 ? 31.846 -4.428 -11.581 1.00 55.59 107 LYS A CA 1
ATOM 806 C C . LYS A 1 107 ? 32.192 -4.156 -10.131 1.00 55.59 107 LYS A C 1
ATOM 808 O O . LYS A 1 107 ? 31.251 -3.779 -9.398 1.00 55.59 107 LYS A O 1
#